Protein AF-A0A5Y8FC51-F1 (afdb_monomer_lite)

Organism: Salmonella enterica (NCBI:txid28901)

Structure (mmCIF, N/CA/C/O backbone):
data_AF-A0A5Y8FC51-F1
#
_entry.id   AF-A0A5Y8FC51-F1
#
loop_
_atom_site.group_PDB
_atom_site.id
_atom_site.type_symbol
_atom_site.label_atom_id
_atom_site.label_alt_id
_atom_site.label_comp_id
_atom_site.label_asym_id
_atom_site.label_entity_id
_atom_site.label_seq_id
_atom_site.pdbx_PDB_ins_code
_atom_site.Cartn_x
_atom_site.Cartn_y
_atom_site.Cartn_z
_atom_site.occupancy
_atom_site.B_iso_or_equiv
_atom_site.auth_seq_id
_atom_site.auth_comp_id
_atom_site.auth_asym_id
_atom_site.auth_atom_id
_atom_site.pdbx_PDB_model_num
ATOM 1 N N . MET A 1 1 ? 20.608 -0.209 -19.621 1.00 72.38 1 MET A N 1
ATOM 2 C CA . MET A 1 1 ? 19.195 -0.585 -19.376 1.00 72.38 1 MET A CA 1
ATOM 3 C C . MET A 1 1 ? 18.564 -1.001 -20.691 1.00 72.38 1 MET A C 1
ATOM 5 O O . MET A 1 1 ? 18.802 -0.326 -21.682 1.00 72.38 1 MET A O 1
ATOM 9 N N . THR A 1 2 ? 17.785 -2.081 -20.713 1.00 91.25 2 THR A N 1
ATOM 10 C CA . THR A 1 2 ? 17.000 -2.495 -21.890 1.00 91.25 2 THR A CA 1
ATOM 11 C C . THR A 1 2 ? 15.526 -2.130 -21.701 1.00 91.25 2 THR A C 1
ATOM 13 O O . THR A 1 2 ? 15.078 -1.930 -20.570 1.00 91.25 2 THR A O 1
ATOM 16 N N . ALA A 1 3 ? 14.750 -2.081 -22.788 1.00 90.81 3 ALA A N 1
ATOM 17 C CA . ALA A 1 3 ? 13.298 -1.887 -22.711 1.00 90.81 3 ALA A CA 1
ATOM 18 C C . ALA A 1 3 ? 12.615 -2.975 -21.859 1.00 90.81 3 ALA A C 1
ATOM 20 O O . ALA A 1 3 ? 11.754 -2.670 -21.041 1.00 90.81 3 ALA A O 1
ATOM 21 N N . GLY A 1 4 ? 13.069 -4.231 -21.970 1.00 95.19 4 GLY A N 1
ATOM 22 C CA . GLY A 1 4 ? 12.579 -5.334 -21.135 1.00 95.19 4 GLY A CA 1
ATOM 23 C C . GLY A 1 4 ? 12.826 -5.107 -19.642 1.00 95.19 4 GLY A C 1
ATOM 24 O O . GLY A 1 4 ? 11.924 -5.302 -18.834 1.00 95.19 4 GLY A O 1
ATOM 25 N N . TYR A 1 5 ? 14.009 -4.608 -19.269 1.00 94.88 5 TYR A N 1
ATOM 26 C CA . TYR A 1 5 ? 14.306 -4.267 -17.876 1.00 94.88 5 TYR A CA 1
ATOM 27 C C . TYR A 1 5 ? 13.357 -3.186 -17.333 1.00 94.88 5 TYR A C 1
ATOM 29 O O . TYR A 1 5 ? 12.806 -3.337 -16.244 1.00 94.88 5 TYR A O 1
ATOM 37 N N . LEU A 1 6 ? 13.135 -2.110 -18.097 1.00 96.56 6 LEU A N 1
ATOM 38 C CA . LEU A 1 6 ? 12.235 -1.023 -17.696 1.00 96.56 6 LEU A CA 1
ATOM 39 C C . LEU A 1 6 ? 10.778 -1.485 -17.585 1.00 96.56 6 LEU A C 1
ATOM 41 O O . LEU A 1 6 ? 10.075 -1.054 -16.674 1.00 96.56 6 LEU A O 1
ATOM 45 N N . ASN A 1 7 ? 10.324 -2.363 -18.478 1.00 96.31 7 ASN A N 1
ATOM 46 C CA . ASN A 1 7 ? 8.970 -2.916 -18.430 1.00 96.31 7 ASN A CA 1
ATOM 47 C C . ASN A 1 7 ? 8.766 -3.798 -17.196 1.00 96.31 7 ASN A C 1
ATOM 49 O O . ASN A 1 7 ? 7.758 -3.656 -16.507 1.00 96.31 7 ASN A O 1
ATOM 53 N N . ASN A 1 8 ? 9.742 -4.651 -16.878 1.00 97.25 8 ASN A N 1
ATOM 54 C CA . ASN A 1 8 ? 9.680 -5.513 -15.699 1.00 97.25 8 ASN A CA 1
ATOM 55 C C . ASN A 1 8 ? 9.637 -4.690 -14.407 1.00 97.25 8 ASN A C 1
ATOM 57 O O . ASN A 1 8 ? 8.824 -4.971 -13.530 1.00 97.25 8 ASN A O 1
ATOM 61 N N . GLN A 1 9 ? 10.447 -3.630 -14.312 1.00 97.62 9 GLN A N 1
ATOM 62 C CA . GLN A 1 9 ? 10.435 -2.747 -13.142 1.00 97.62 9 GLN A CA 1
ATOM 63 C C . GLN A 1 9 ? 9.111 -1.985 -12.991 1.00 97.62 9 GLN A C 1
ATOM 65 O O . GLN A 1 9 ? 8.585 -1.856 -11.886 1.00 97.62 9 GLN A O 1
ATOM 70 N N . GLN A 1 10 ? 8.530 -1.516 -14.098 1.00 97.50 10 GLN A N 1
ATOM 71 C CA . GLN A 1 10 ? 7.210 -0.876 -14.088 1.00 97.50 10 GLN A CA 1
ATOM 72 C C . GLN A 1 10 ? 6.084 -1.857 -13.737 1.00 97.50 10 GLN A C 1
ATOM 74 O O . GLN A 1 10 ? 5.114 -1.465 -13.092 1.00 97.50 10 GLN A O 1
ATOM 79 N N . GLY A 1 11 ? 6.195 -3.120 -14.156 1.00 98.19 11 GLY A N 1
ATOM 80 C CA . GLY A 1 11 ? 5.307 -4.203 -13.727 1.00 98.19 11 GLY A CA 1
ATOM 81 C C . GLY A 1 11 ? 5.354 -4.380 -12.214 1.00 98.19 11 GLY A C 1
ATOM 82 O O . GLY A 1 11 ? 4.359 -4.124 -11.546 1.00 98.19 11 GLY A O 1
ATOM 83 N N . ALA A 1 12 ? 6.543 -4.661 -11.675 1.00 97.94 12 ALA A N 1
ATOM 84 C CA . ALA A 1 12 ? 6.743 -4.844 -10.239 1.00 97.94 12 ALA A CA 1
ATOM 85 C C . ALA A 1 12 ? 6.270 -3.635 -9.412 1.00 97.94 12 ALA A C 1
ATOM 87 O O . ALA A 1 12 ? 5.662 -3.796 -8.358 1.00 97.94 12 ALA A O 1
ATOM 88 N N . THR A 1 13 ? 6.502 -2.413 -9.903 1.00 97.44 13 THR A N 1
ATOM 89 C CA . THR A 1 13 ? 6.029 -1.191 -9.234 1.00 97.44 13 THR A CA 1
ATOM 90 C C . THR A 1 13 ? 4.503 -1.138 -9.164 1.00 97.44 13 THR A C 1
ATOM 92 O O . THR A 1 13 ? 3.959 -0.833 -8.105 1.00 97.44 13 THR A O 1
ATOM 95 N N . ARG A 1 14 ? 3.804 -1.450 -10.263 1.00 98.12 14 ARG A N 1
ATOM 96 C CA . ARG A 1 14 ? 2.333 -1.458 -10.301 1.00 98.12 14 ARG A CA 1
ATOM 97 C C . ARG A 1 14 ? 1.744 -2.541 -9.407 1.00 98.12 14 ARG A C 1
ATOM 99 O O . ARG A 1 14 ? 0.776 -2.262 -8.708 1.00 98.12 14 ARG A O 1
ATOM 106 N N . ASP A 1 15 ? 2.348 -3.726 -9.391 1.00 98.50 15 ASP A N 1
ATOM 107 C CA . ASP A 1 15 ? 1.893 -4.833 -8.547 1.00 98.50 15 ASP A CA 1
ATOM 108 C C . ASP A 1 15 ? 1.977 -4.445 -7.064 1.00 98.50 15 ASP A C 1
ATOM 110 O O . ASP A 1 15 ? 0.993 -4.538 -6.332 1.00 98.50 15 ASP A O 1
ATOM 114 N N . LEU A 1 16 ? 3.116 -3.887 -6.637 1.00 97.62 16 LEU A N 1
ATOM 115 C CA . LEU A 1 16 ? 3.282 -3.388 -5.270 1.00 97.62 16 LEU A CA 1
ATOM 116 C C . LEU A 1 16 ? 2.315 -2.240 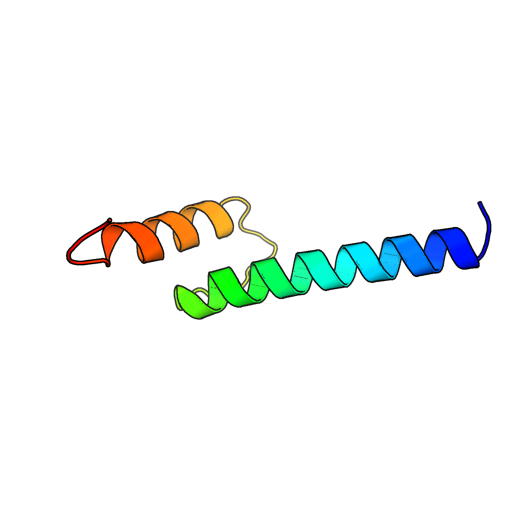-4.949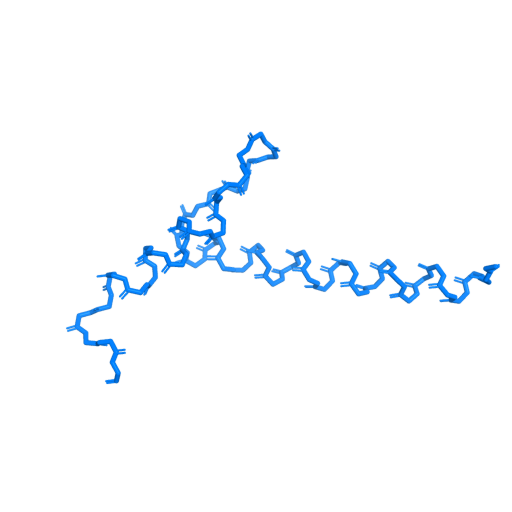 1.00 97.62 16 LEU A C 1
ATOM 118 O O . LEU A 1 16 ? 1.752 -2.198 -3.856 1.00 97.62 16 LEU A O 1
ATOM 122 N N . GLN A 1 17 ? 2.094 -1.312 -5.884 1.00 96.06 17 GLN A N 1
ATOM 123 C CA . GLN A 1 17 ? 1.124 -0.230 -5.701 1.00 96.06 17 GLN A CA 1
ATOM 124 C C . GLN A 1 17 ? -0.297 -0.771 -5.512 1.00 96.06 17 GLN A C 1
ATOM 126 O O . GLN A 1 17 ? -1.009 -0.285 -4.635 1.00 96.06 17 GLN A O 1
ATOM 131 N N . GLN A 1 18 ?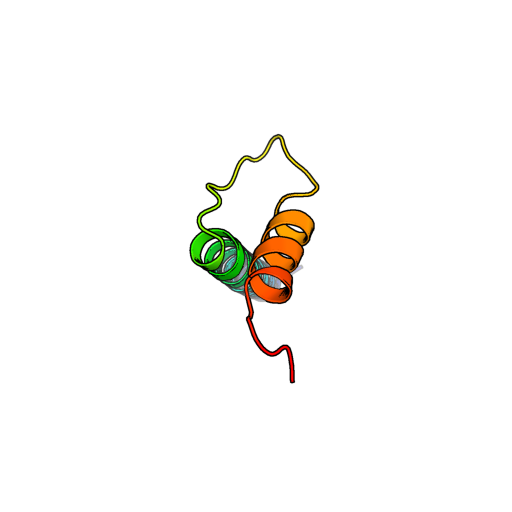 -0.704 -1.789 -6.274 1.00 98.12 18 GLN A N 1
ATOM 132 C CA . GLN A 1 18 ? -2.029 -2.391 -6.145 1.00 98.12 18 GLN A CA 1
ATOM 133 C C . GLN A 1 18 ? -2.213 -3.094 -4.794 1.00 98.12 18 GLN A C 1
ATOM 135 O O . GLN A 1 18 ? -3.255 -2.924 -4.164 1.00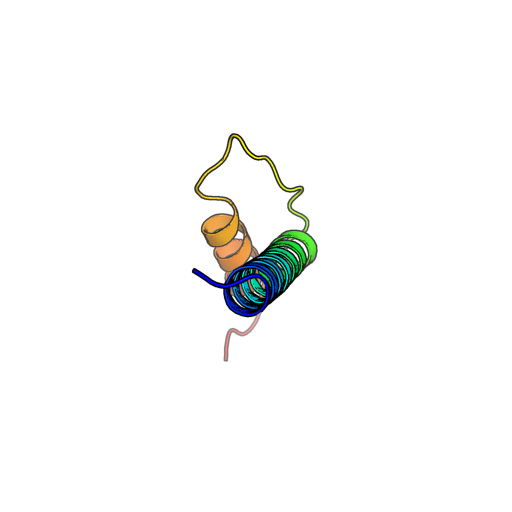 98.12 18 GLN A O 1
ATOM 140 N N . GLU A 1 19 ? -1.200 -3.813 -4.304 1.00 97.88 19 GLU A N 1
ATOM 141 C CA . GLU A 1 19 ? -1.231 -4.426 -2.968 1.00 97.88 19 GLU A CA 1
ATOM 142 C C . GLU A 1 19 ? -1.407 -3.375 -1.863 1.00 97.88 19 GLU A C 1
ATOM 144 O O . GLU A 1 19 ? -2.245 -3.525 -0.971 1.00 97.88 19 GLU A O 1
ATOM 149 N N . LEU A 1 20 ? -0.685 -2.253 -1.951 1.00 96.56 20 LEU A N 1
ATOM 150 C CA . LEU A 1 20 ? -0.844 -1.147 -1.006 1.00 96.56 20 LEU A CA 1
ATOM 151 C C . LEU A 1 20 ? -2.257 -0.552 -1.060 1.00 96.56 20 LEU A C 1
ATOM 153 O O . LEU A 1 20 ? -2.858 -0.322 -0.010 1.00 96.56 20 LEU A O 1
ATOM 157 N N . LEU A 1 21 ? -2.813 -0.343 -2.257 1.00 96.81 21 LEU A N 1
ATOM 158 C CA . LEU A 1 21 ? -4.187 0.141 -2.427 1.00 96.81 21 LEU A CA 1
ATOM 159 C C . LEU A 1 21 ? -5.214 -0.822 -1.820 1.00 96.81 21 LEU A C 1
ATOM 161 O O . LEU A 1 21 ? -6.151 -0.368 -1.166 1.00 96.81 21 LEU A O 1
ATOM 165 N N . ASN A 1 22 ? -5.018 -2.133 -1.977 1.00 97.50 22 ASN A N 1
ATOM 166 C CA . ASN A 1 22 ? -5.889 -3.151 -1.388 1.00 97.50 22 ASN A CA 1
ATOM 167 C C . ASN A 1 22 ? -5.869 -3.084 0.149 1.00 97.50 22 ASN A C 1
ATOM 169 O O . ASN A 1 22 ? -6.927 -3.133 0.779 1.00 97.50 22 ASN A O 1
ATOM 173 N N . VAL A 1 23 ? -4.691 -2.908 0.761 1.00 97.19 23 VAL A N 1
ATOM 174 C CA . VAL A 1 23 ? -4.555 -2.748 2.220 1.00 97.19 23 VAL A CA 1
ATOM 175 C C . VAL A 1 23 ? -5.250 -1.475 2.712 1.00 97.19 23 VAL A C 1
ATOM 177 O O . VAL A 1 23 ? -6.004 -1.528 3.686 1.00 97.19 23 VAL A O 1
ATOM 180 N N . LEU A 1 24 ? -5.041 -0.337 2.038 1.00 97.69 24 LEU A N 1
ATOM 181 C CA . LEU A 1 24 ? -5.708 0.924 2.387 1.00 97.69 24 LEU A CA 1
ATOM 182 C C . LEU A 1 24 ? -7.233 0.806 2.254 1.00 97.69 24 LEU A C 1
ATOM 184 O O . LEU A 1 24 ? -7.961 1.186 3.172 1.00 97.69 24 LEU A O 1
ATOM 188 N N . GLY A 1 25 ? -7.714 0.218 1.155 1.00 96.81 25 GLY A N 1
ATOM 189 C CA . GLY A 1 25 ? -9.135 -0.014 0.904 1.00 96.81 25 GLY A CA 1
ATOM 190 C C . GLY A 1 25 ? -9.779 -0.940 1.937 1.00 96.81 25 GLY A C 1
ATOM 191 O O . GLY A 1 25 ? -10.864 -0.635 2.432 1.00 96.81 25 GLY A O 1
ATOM 192 N N . GLY A 1 26 ? 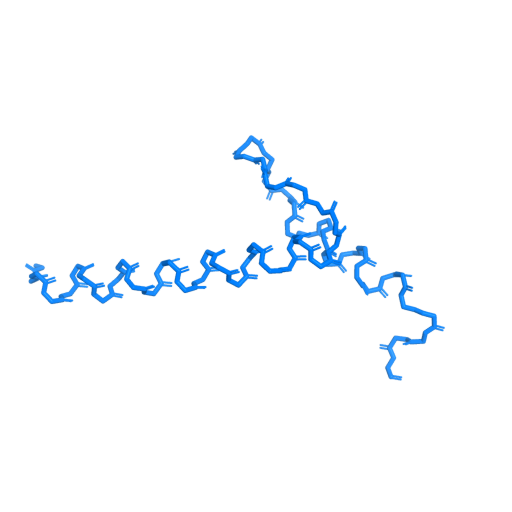-9.087 -2.012 2.338 1.00 95.88 26 GLY A N 1
ATOM 193 C CA . GLY A 1 26 ? -9.529 -2.906 3.412 1.00 95.88 26 GLY A CA 1
ATOM 194 C C . GLY A 1 26 ? -9.660 -2.207 4.770 1.00 95.88 26 GLY A C 1
ATOM 195 O O . GLY A 1 26 ? -10.496 -2.593 5.581 1.00 95.88 26 GLY A O 1
ATOM 196 N N . ALA A 1 27 ? -8.877 -1.153 5.004 1.00 96.06 27 ALA A N 1
ATOM 197 C CA . ALA A 1 27 ? -8.972 -0.297 6.186 1.00 96.06 27 ALA A CA 1
ATOM 198 C C . ALA A 1 27 ? -9.926 0.903 6.009 1.00 96.06 27 ALA A C 1
ATOM 200 O O . ALA A 1 27 ? -9.986 1.763 6.887 1.00 96.06 27 ALA A O 1
ATOM 201 N N . HIS A 1 28 ? -10.642 0.994 4.882 1.00 95.75 28 HIS A N 1
ATOM 202 C CA . HIS A 1 28 ? -11.489 2.133 4.508 1.00 95.75 28 HIS A CA 1
ATOM 203 C C . HIS A 1 28 ? -10.749 3.485 4.444 1.00 95.75 28 HIS A C 1
ATOM 205 O O . HIS A 1 28 ? -11.337 4.542 4.678 1.00 95.75 28 HIS A O 1
ATOM 211 N N . ILE A 1 29 ? -9.459 3.469 4.098 1.00 95.75 29 ILE A N 1
ATOM 212 C CA . ILE A 1 29 ? -8.629 4.664 3.921 1.00 95.75 29 ILE A CA 1
ATOM 213 C C . ILE A 1 29 ? -8.538 5.002 2.434 1.00 95.75 29 ILE A C 1
ATOM 215 O O . ILE A 1 29 ? -8.155 4.171 1.614 1.00 95.75 29 ILE A O 1
ATOM 219 N N . GLN A 1 30 ? -8.854 6.251 2.091 1.00 95.75 30 GLN A N 1
ATOM 220 C CA . GLN A 1 30 ? -8.614 6.783 0.752 1.00 95.75 30 GLN A CA 1
ATOM 221 C C . GLN A 1 30 ? -7.136 7.185 0.607 1.00 95.75 30 GLN A C 1
ATOM 223 O O . GLN A 1 30 ? -6.648 7.928 1.464 1.00 95.75 30 GLN A O 1
ATOM 228 N N . PRO A 1 31 ? -6.429 6.731 -0.445 1.00 94.62 31 PRO A N 1
ATOM 229 C CA . PRO A 1 31 ? -5.037 7.103 -0.679 1.00 94.62 31 PRO A CA 1
ATOM 230 C C . PRO A 1 31 ? -4.860 8.616 -0.871 1.00 94.62 31 PRO A C 1
ATOM 232 O O . PRO A 1 31 ? -5.529 9.232 -1.698 1.00 94.62 31 PRO A O 1
ATOM 235 N N . ASP A 1 32 ? -3.907 9.201 -0.151 1.00 94.75 32 ASP A N 1
ATOM 236 C CA . ASP A 1 32 ? -3.530 10.614 -0.229 1.00 94.75 32 ASP A CA 1
ATOM 237 C C . ASP A 1 32 ? -2.015 10.750 -0.460 1.00 94.75 32 ASP A C 1
ATOM 239 O O . ASP A 1 32 ? -1.232 10.467 0.445 1.00 94.75 32 ASP A O 1
ATOM 243 N N . PRO A 1 33 ? -1.544 11.221 -1.623 1.00 89.75 33 PRO A N 1
ATOM 244 C CA . PRO A 1 33 ? -0.110 11.326 -1.899 1.00 89.75 33 PRO A CA 1
ATOM 245 C C . PRO A 1 33 ? 0.647 12.270 -0.945 1.00 89.75 33 PRO A C 1
ATOM 247 O O . PRO A 1 33 ? 1.875 12.240 -0.916 1.00 89.75 33 PRO A O 1
ATOM 250 N N . LYS A 1 34 ? -0.049 13.104 -0.158 1.00 95.69 34 LYS A N 1
ATOM 251 C CA . LYS A 1 34 ? 0.561 13.996 0.841 1.00 95.69 34 LYS A CA 1
ATOM 252 C C . LYS A 1 34 ? 0.815 13.320 2.190 1.00 95.69 34 LYS A C 1
ATOM 254 O O . LYS A 1 34 ? 1.504 13.901 3.026 1.00 95.69 34 LYS A O 1
ATOM 259 N N . LYS A 1 35 ? 0.271 12.123 2.425 1.00 93.12 35 LYS A N 1
ATOM 260 C CA . LYS A 1 35 ? 0.435 11.382 3.683 1.00 93.12 35 LYS A CA 1
ATOM 261 C C . LYS A 1 35 ? 1.409 10.224 3.512 1.00 93.12 35 LYS A C 1
ATOM 263 O O . LYS A 1 35 ? 1.235 9.372 2.644 1.00 93.12 35 LYS A O 1
ATOM 268 N N . THR A 1 36 ? 2.399 10.147 4.391 1.00 92.44 36 THR A N 1
ATOM 269 C CA . THR A 1 36 ? 3.477 9.147 4.328 1.00 92.44 36 THR A CA 1
ATOM 270 C C . THR A 1 36 ? 3.262 7.949 5.256 1.00 92.44 36 THR A C 1
ATOM 272 O O . THR A 1 36 ? 3.991 6.967 5.173 1.00 92.44 36 THR A O 1
ATOM 275 N N . ASP A 1 37 ? 2.243 7.988 6.113 1.00 96.00 37 ASP A N 1
ATOM 276 C CA . ASP A 1 37 ? 1.990 7.020 7.187 1.00 96.00 37 ASP A CA 1
ATOM 277 C C . ASP A 1 37 ? 0.695 6.206 6.995 1.00 96.00 37 ASP A C 1
ATOM 279 O O . ASP A 1 37 ? 0.255 5.479 7.889 1.00 96.00 37 ASP A O 1
ATOM 283 N N . GLN A 1 38 ? 0.073 6.295 5.819 1.00 96.38 38 GLN A N 1
ATOM 284 C CA . GLN A 1 38 ? -1.234 5.686 5.545 1.00 96.38 38 GLN A CA 1
ATOM 285 C C . GLN A 1 38 ? -1.212 4.166 5.618 1.00 96.38 38 GLN A C 1
ATOM 287 O O . GLN A 1 38 ? -2.149 3.571 6.140 1.00 96.38 38 GLN A O 1
ATOM 292 N N . LEU A 1 39 ? -0.132 3.537 5.143 1.00 96.12 39 LEU A N 1
ATOM 293 C CA . LEU A 1 39 ? 0.033 2.090 5.244 1.00 96.12 39 LEU A CA 1
ATOM 294 C C . LEU A 1 39 ? 0.082 1.654 6.712 1.00 96.12 39 LEU A C 1
ATOM 296 O O . LEU A 1 39 ? -0.637 0.746 7.116 1.00 96.12 39 LEU A O 1
ATOM 300 N N . LEU A 1 40 ? 0.887 2.337 7.530 1.00 96.00 40 LEU A N 1
ATOM 301 C CA . LEU A 1 40 ? 0.976 2.053 8.962 1.00 96.00 40 LEU A CA 1
ATOM 302 C C . LEU A 1 40 ? -0.379 2.258 9.654 1.00 96.00 40 LEU A C 1
ATOM 304 O O . LEU A 1 40 ? -0.775 1.453 10.496 1.00 96.00 40 LEU A O 1
ATOM 308 N N . THR A 1 41 ? -1.102 3.310 9.276 1.00 96.19 41 THR A N 1
ATOM 309 C CA . THR A 1 41 ? -2.445 3.601 9.789 1.00 96.19 41 THR A CA 1
ATOM 310 C C . THR A 1 41 ? -3.446 2.506 9.407 1.00 96.19 41 THR A C 1
ATOM 312 O O . THR A 1 41 ? -4.174 2.025 10.276 1.00 96.19 41 THR A O 1
ATOM 315 N N . ALA A 1 42 ? -3.436 2.043 8.154 1.00 96.38 42 ALA A N 1
ATOM 316 C CA . ALA A 1 42 ? -4.286 0.947 7.689 1.00 96.38 42 ALA A CA 1
ATOM 317 C C . ALA A 1 42 ? -4.001 -0.360 8.437 1.00 96.38 42 ALA A C 1
ATOM 319 O O . ALA A 1 42 ? -4.924 -1.016 8.915 1.00 96.38 42 ALA A O 1
ATOM 320 N N . LEU A 1 43 ? -2.722 -0.710 8.604 1.00 95.50 43 LEU A N 1
ATOM 321 C CA . LEU A 1 43 ? -2.319 -1.912 9.336 1.00 95.50 43 LEU A CA 1
ATOM 322 C C . LEU A 1 43 ? -2.776 -1.864 10.799 1.00 95.50 43 LEU A C 1
ATOM 324 O O . LEU A 1 43 ? -3.297 -2.853 11.310 1.00 95.50 43 LEU A O 1
ATOM 328 N N . ARG A 1 44 ? -2.648 -0.710 11.468 1.00 94.75 44 ARG A N 1
ATOM 329 C CA . ARG A 1 44 ? -3.164 -0.522 12.833 1.00 94.75 44 ARG A CA 1
ATOM 330 C C . ARG A 1 44 ? -4.673 -0.739 12.895 1.00 94.75 44 ARG A C 1
ATOM 332 O O . ARG A 1 44 ? -5.121 -1.471 13.768 1.00 94.75 44 ARG A O 1
ATOM 339 N N . ALA A 1 45 ? -5.441 -0.162 11.970 1.00 93.31 45 ALA A N 1
ATOM 340 C CA . ALA A 1 45 ? -6.888 -0.362 11.921 1.00 93.31 45 ALA A CA 1
ATOM 341 C C . ALA A 1 45 ? -7.242 -1.850 11.736 1.00 93.31 45 ALA A C 1
ATOM 343 O O . ALA A 1 45 ? -7.944 -2.428 12.556 1.00 93.31 45 ALA A O 1
ATOM 344 N N . LEU A 1 46 ? -6.670 -2.516 10.731 1.00 93.06 46 LEU A N 1
ATOM 345 C CA . LEU A 1 46 ? -6.965 -3.920 10.412 1.00 93.06 46 LEU A CA 1
ATOM 346 C C . LEU A 1 46 ? -6.593 -4.918 11.523 1.00 93.06 46 LEU A C 1
ATOM 348 O O . LEU A 1 46 ? -7.214 -5.980 11.643 1.00 93.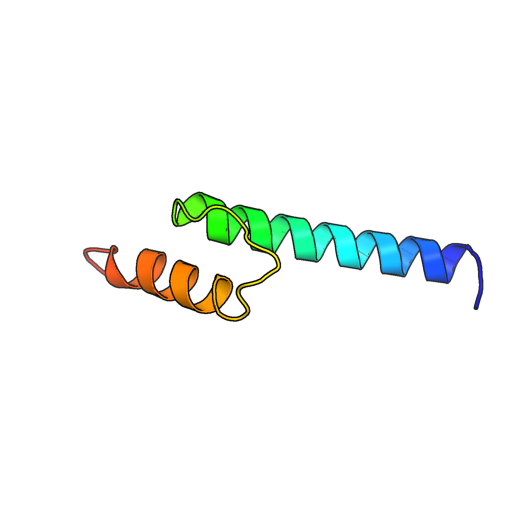06 46 LEU A O 1
ATOM 352 N N . LEU A 1 47 ? -5.551 -4.619 12.301 1.00 89.25 47 LEU A N 1
ATOM 353 C CA . LEU A 1 47 ? -5.071 -5.490 13.376 1.00 89.25 47 LEU A CA 1
ATOM 354 C C . LEU A 1 47 ? -5.760 -5.202 14.714 1.00 89.25 47 LEU A C 1
ATOM 356 O O . LEU A 1 47 ? -6.053 -6.140 15.448 1.00 89.25 47 LEU A O 1
ATOM 360 N N . LEU A 1 48 ? -6.063 -3.936 15.020 1.00 84.00 48 LEU A N 1
ATOM 361 C CA . LEU A 1 48 ? -6.720 -3.545 16.274 1.00 84.00 48 LEU A CA 1
ATOM 362 C C . LEU A 1 48 ? -8.247 -3.688 16.219 1.00 84.00 48 LEU A C 1
ATOM 364 O O . LEU A 1 48 ? -8.878 -3.878 17.255 1.00 84.00 48 LEU A O 1
ATOM 368 N N . SER A 1 49 ? -8.856 -3.636 15.031 1.00 72.38 49 SER A N 1
ATOM 369 C CA . SER A 1 49 ? -10.290 -3.906 14.853 1.00 72.38 49 SER A CA 1
ATOM 370 C C . SER A 1 49 ? -10.638 -5.397 14.936 1.00 72.38 49 SER A C 1
ATOM 372 O O . SER A 1 49 ? -11.817 -5.754 14.984 1.00 72.38 49 SER A O 1
ATOM 374 N N . ARG A 1 50 ? -9.643 -6.291 14.965 1.00 68.31 50 ARG A N 1
ATOM 375 C CA . ARG A 1 50 ? -9.871 -7.732 15.091 1.00 68.31 50 ARG A CA 1
ATOM 376 C C . ARG A 1 50 ? -10.137 -8.100 16.551 1.00 68.31 50 ARG A C 1
ATOM 378 O O . ARG A 1 50 ? -9.269 -7.971 17.405 1.00 68.31 50 ARG A O 1
ATOM 385 N N . LYS A 1 51 ? -11.339 -8.616 16.828 1.00 62.44 51 LYS A N 1
ATOM 386 C CA . LYS A 1 51 ? -11.785 -9.015 18.178 1.00 62.44 51 LYS A CA 1
ATOM 387 C C . LYS A 1 51 ? -11.072 -10.264 18.738 1.00 62.44 51 LYS A C 1
ATOM 389 O O . LYS A 1 51 ? -11.280 -10.581 19.899 1.00 62.44 51 LYS A O 1
ATOM 394 N N . ASN A 1 52 ? -10.243 -10.942 17.938 1.00 57.41 52 ASN A N 1
ATOM 395 C CA . ASN A 1 52 ? -9.255 -11.943 18.358 1.00 57.41 52 ASN A CA 1
ATOM 396 C C . ASN A 1 52 ? -8.095 -11.952 17.335 1.00 57.41 52 ASN A C 1
ATOM 398 O O . ASN A 1 52 ? -8.355 -12.215 16.158 1.00 57.41 52 ASN A O 1
ATOM 402 N N . PRO A 1 53 ? -6.854 -11.605 17.729 1.00 57.06 53 PRO A N 1
ATOM 403 C CA . PRO A 1 53 ? -5.765 -11.335 16.787 1.00 57.06 53 PRO A CA 1
ATOM 404 C C . PRO A 1 53 ? -4.838 -12.520 16.455 1.00 57.06 53 PRO A C 1
ATOM 406 O O . PRO A 1 53 ? -3.789 -12.272 15.867 1.00 57.06 53 PRO A O 1
ATOM 409 N N . PHE A 1 54 ? -5.201 -13.770 16.758 1.00 58.03 54 PHE A N 1
ATOM 410 C CA . PHE A 1 54 ? -4.487 -14.969 16.291 1.00 58.03 54 PHE A CA 1
ATOM 411 C C . PHE A 1 54 ? -5.469 -16.100 15.995 1.00 58.03 54 PHE A C 1
ATOM 413 O O . PHE A 1 54 ? -6.327 -16.358 16.870 1.00 58.03 54 PHE A O 1
#

Foldseek 3Di:
DDPVVVVVVVVVVVVVVVVQVVLLVCQVHDDDPVDDCSSVVSVCSVQVVDPDRD

Sequence (54 aa):
MTAGYLNNQQGATRDLQQELLNVLGGAHIQPDPKKTDQLLTALRALLLSRKNPF

Radius of gyration: 15.01 Å; chains: 1; bounding box: 31×29×41 Å

Secondary structure (DSSP, 8-state):
--HHHHHHHHHHHHHHHHHHHHHHHHTTPPP-TT-S-HHHHHHHHHHHS-SS--

pLDDT: mean 91.38, std 11.12, range [57.06, 98.5]